Protein AF-A0A7X6DGA5-F1 (afdb_monomer)

Foldseek 3Di:
DKKKKWKWFAPVQWDQDVPVRDTRTDIDMWIWDWDAADPPDRQKTKTQTDDPVPDQFPHGQFQIWMWIWADDPPDDIDIDTFFTWHGDGPVVSMIMGGGPVVVVVVVVVVVVVCVVVVHDDPDDPDVPDDD

Organism: NCBI:txid2606681

Mean predicted aligned error: 7.11 Å

Solvent-accessible surface area (backbone atoms only — not comparable to full-atom values): 7503 Å² total; per-residue (Å²): 128,65,45,29,37,34,52,23,47,34,56,94,63,33,50,76,43,74,89,80,71,43,76,49,79,44,81,44,74,38,48,31,42,79,71,49,68,37,97,86,42,86,60,30,31,34,30,44,40,53,65,93,80,68,55,88,58,47,53,44,35,51,73,18,55,28,36,34,40,37,82,42,89,99,49,77,64,47,76,43,80,50,22,33,26,64,51,53,38,52,93,75,28,34,37,34,25,41,36,34,67,63,53,51,52,54,50,52,56,49,51,57,52,40,51,74,71,72,45,87,71,92,74,80,82,71,86,78,68,93,128

Sequence (131 aa):
MATFFLFGYPLEINEVDFDEMRILNSQALLPGRYRGISNIQATVHELEVQNPLDFETFSGFSGSPVFSLEERFCSEPAMRFCGIAIAGTPASGRVFFLEAEVVADLLRVSIQRLEKFGLETIVSWDSAGEL

Structure (mmCIF, N/CA/C/O backbone):
data_AF-A0A7X6DGA5-F1
#
_entry.id   AF-A0A7X6DGA5-F1
#
loop_
_atom_site.group_PDB
_atom_site.id
_atom_site.type_symbol
_atom_site.label_atom_id
_atom_site.label_alt_id
_atom_site.label_comp_id
_atom_site.label_asym_id
_atom_site.label_entity_id
_atom_site.label_seq_id
_atom_site.pdbx_PDB_ins_code
_atom_site.Cartn_x
_atom_site.Cartn_y
_atom_site.Cartn_z
_atom_site.occupancy
_atom_site.B_iso_or_equiv
_atom_site.auth_seq_id
_atom_site.auth_comp_id
_atom_site.auth_asym_id
_atom_site.auth_atom_id
_atom_site.pdbx_PDB_model_num
ATOM 1 N N . MET A 1 1 ? -6.175 -11.626 -15.609 1.00 62.94 1 MET A N 1
ATOM 2 C CA . MET A 1 1 ? -6.290 -10.229 -15.120 1.00 62.94 1 MET A CA 1
ATOM 3 C C . MET A 1 1 ? -5.468 -10.154 -13.846 1.00 62.94 1 MET A C 1
ATOM 5 O O . MET A 1 1 ? -5.584 -11.079 -13.060 1.00 62.94 1 MET A O 1
ATOM 9 N N . ALA A 1 2 ? -4.599 -9.155 -13.674 1.00 80.56 2 ALA A N 1
ATOM 10 C CA . ALA A 1 2 ? -3.736 -9.099 -12.492 1.00 80.56 2 ALA A CA 1
ATOM 11 C C . ALA A 1 2 ? -4.535 -8.690 -11.243 1.00 80.56 2 ALA A C 1
ATOM 13 O O . ALA A 1 2 ? -5.320 -7.737 -11.294 1.00 80.56 2 ALA A O 1
ATOM 14 N N . THR A 1 3 ? -4.321 -9.400 -10.138 1.00 92.19 3 THR A N 1
ATOM 15 C CA . THR A 1 3 ? -4.914 -9.083 -8.831 1.00 92.19 3 THR A CA 1
ATOM 16 C C . THR A 1 3 ? -3.964 -8.175 -8.070 1.00 92.19 3 THR A C 1
ATOM 18 O O . THR A 1 3 ? -2.776 -8.473 -7.995 1.00 92.19 3 THR A O 1
ATOM 21 N N . PHE A 1 4 ? -4.464 -7.080 -7.502 1.00 97.19 4 PHE A N 1
ATOM 22 C CA 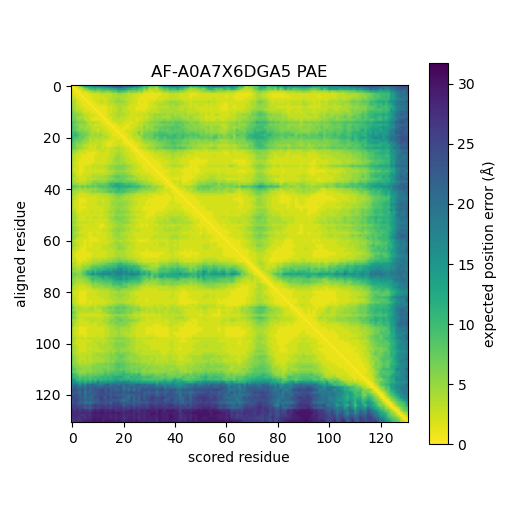. PHE A 1 4 ? -3.658 -6.177 -6.682 1.00 97.19 4 PHE A CA 1
ATOM 23 C C . PHE A 1 4 ? -3.950 -6.417 -5.208 1.00 97.19 4 PHE A C 1
ATOM 25 O O . PHE A 1 4 ? -5.061 -6.800 -4.846 1.00 97.19 4 PHE A O 1
ATOM 32 N N . PHE A 1 5 ? -2.961 -6.210 -4.353 1.00 97.06 5 PHE A N 1
ATOM 33 C CA . PHE A 1 5 ? -3.134 -6.323 -2.910 1.00 97.06 5 PHE A CA 1
ATOM 34 C C . PHE A 1 5 ? -2.048 -5.548 -2.171 1.00 97.06 5 PHE A C 1
ATOM 36 O O . PHE A 1 5 ? -0.989 -5.241 -2.722 1.00 97.06 5 PHE A O 1
ATOM 43 N N . LEU A 1 6 ? -2.319 -5.242 -0.909 1.00 97.31 6 LEU A N 1
ATOM 44 C CA . LEU A 1 6 ? -1.345 -4.680 0.015 1.00 97.31 6 LEU A CA 1
ATOM 45 C C . LEU A 1 6 ? -1.433 -5.375 1.371 1.00 97.31 6 LEU A C 1
ATOM 47 O O . LEU A 1 6 ? -2.515 -5.797 1.789 1.00 97.31 6 LEU A O 1
ATOM 51 N N . PHE A 1 7 ? -0.292 -5.460 2.051 1.00 94.62 7 PHE A N 1
ATOM 52 C CA . PHE A 1 7 ? -0.203 -5.948 3.424 1.00 94.62 7 PHE A CA 1
ATOM 53 C C . PHE A 1 7 ? 0.026 -4.790 4.382 1.00 94.62 7 PHE A C 1
ATOM 55 O O . PHE A 1 7 ? 0.985 -4.042 4.204 1.00 94.62 7 PHE A O 1
ATOM 62 N N . GLY A 1 8 ? -0.792 -4.663 5.417 1.00 94.44 8 GLY A N 1
ATOM 63 C CA . GLY A 1 8 ? -0.615 -3.657 6.465 1.00 94.44 8 GLY A CA 1
ATOM 64 C C . GLY A 1 8 ? -0.646 -4.254 7.858 1.00 94.44 8 GLY A C 1
ATOM 65 O O . GLY A 1 8 ? -0.886 -5.449 8.032 1.00 94.44 8 GLY A O 1
ATOM 66 N N . TYR A 1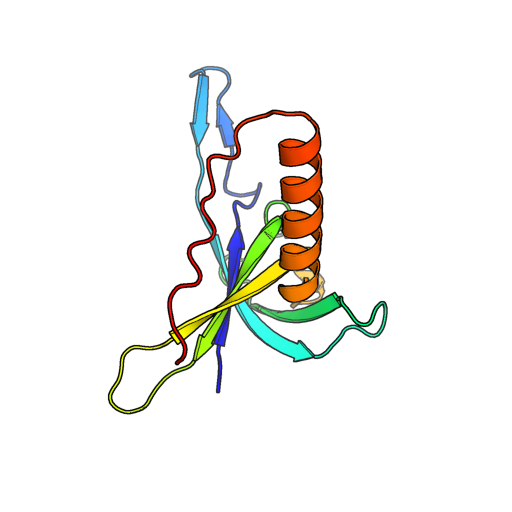 9 ? -0.422 -3.389 8.840 1.00 95.00 9 TYR A N 1
ATOM 67 C CA . TYR A 1 9 ? -0.523 -3.695 10.265 1.00 95.00 9 TYR A CA 1
ATOM 68 C C . TYR A 1 9 ? -1.556 -2.737 10.869 1.00 95.00 9 TYR A C 1
ATOM 70 O O . TYR A 1 9 ? -1.186 -1.683 11.391 1.00 95.00 9 TYR A O 1
ATOM 78 N N . PRO A 1 10 ? -2.861 -3.029 10.705 1.00 94.25 10 PRO A N 1
ATOM 79 C CA . PRO A 1 10 ? -3.927 -2.102 11.063 1.00 94.25 10 PRO A CA 1
ATOM 80 C C . PRO A 1 10 ? -3.960 -1.853 12.565 1.00 94.25 10 PRO A C 1
ATOM 82 O O . PRO A 1 10 ? -3.935 -2.807 13.341 1.00 94.25 10 PRO A O 1
ATOM 85 N N . LEU A 1 11 ? -4.098 -0.598 12.985 1.00 92.56 11 LEU A N 1
ATOM 86 C CA . LEU A 1 11 ? -4.116 -0.259 14.416 1.00 92.56 11 LEU A CA 1
ATOM 87 C C . LEU A 1 11 ? -5.234 -0.973 15.194 1.00 92.56 11 LEU A C 1
ATOM 89 O O . LEU A 1 11 ? -5.086 -1.227 16.378 1.00 92.56 11 LEU A O 1
ATOM 93 N N . GLU A 1 12 ? -6.333 -1.333 14.533 1.00 93.31 12 GLU A N 1
ATOM 94 C CA . GLU A 1 12 ? -7.478 -2.017 15.152 1.00 93.31 12 GLU A CA 1
ATOM 95 C C . GLU A 1 12 ? -7.170 -3.449 15.621 1.00 93.31 12 GLU A C 1
ATOM 97 O O . GLU A 1 12 ? -7.883 -3.978 16.468 1.00 93.31 12 GLU A O 1
ATOM 102 N N . ILE A 1 13 ? -6.119 -4.083 15.086 1.00 93.06 13 ILE A N 1
ATOM 103 C CA . ILE A 1 13 ? -5.724 -5.466 15.423 1.00 93.06 13 ILE A CA 1
ATOM 104 C C . ILE A 1 13 ? -4.253 -5.578 15.853 1.00 93.06 13 ILE A C 1
ATOM 106 O O . ILE A 1 13 ? -3.693 -6.676 15.883 1.00 93.06 13 ILE A O 1
ATOM 110 N N . ASN A 1 14 ? -3.608 -4.442 16.125 1.00 92.81 14 ASN A N 1
ATOM 111 C CA . ASN A 1 14 ? -2.223 -4.361 16.579 1.00 92.81 14 ASN A CA 1
ATOM 112 C C . ASN A 1 14 ? -2.176 -3.495 17.842 1.00 92.81 14 ASN A C 1
ATOM 114 O O . ASN A 1 14 ? -2.710 -2.388 17.853 1.00 92.81 14 ASN A O 1
ATOM 118 N N . GLU A 1 15 ? -1.513 -3.973 18.892 1.00 93.38 15 GLU A N 1
ATOM 119 C CA . GLU A 1 15 ? -1.435 -3.269 20.173 1.00 93.38 15 GLU A CA 1
ATOM 120 C C . GLU A 1 15 ? -0.034 -3.331 20.789 1.00 93.38 15 GLU A C 1
ATOM 122 O O . GLU A 1 15 ? 0.766 -4.233 20.524 1.00 93.38 15 GLU A O 1
ATOM 127 N N . VAL A 1 16 ? 0.262 -2.341 21.631 1.00 92.56 16 VAL A N 1
ATOM 128 C CA . VAL A 1 16 ? 1.468 -2.318 22.460 1.00 92.56 16 VAL A CA 1
ATOM 129 C C . VAL A 1 16 ? 1.032 -2.497 23.904 1.00 92.56 16 VAL A C 1
ATOM 131 O O . VAL A 1 16 ? 0.361 -1.637 24.473 1.00 92.56 16 VAL A O 1
ATOM 134 N N . ASP A 1 17 ? 1.428 -3.621 24.481 1.00 92.00 17 ASP A N 1
ATOM 135 C CA . ASP A 1 17 ? 1.189 -3.961 25.874 1.00 92.00 17 ASP A CA 1
ATOM 136 C C . ASP A 1 17 ? 2.389 -3.465 26.689 1.00 92.00 17 ASP A C 1
ATOM 138 O O . ASP A 1 17 ? 3.484 -4.037 26.666 1.00 92.00 17 ASP A O 1
ATOM 142 N N . PHE A 1 18 ? 2.194 -2.325 27.351 1.00 92.75 18 PHE A N 1
ATOM 143 C CA . PHE A 1 18 ? 3.237 -1.677 28.142 1.00 92.75 18 PHE A CA 1
ATOM 144 C C . PHE A 1 18 ? 3.498 -2.386 29.471 1.00 92.75 18 PHE A C 1
ATOM 146 O O . PHE A 1 18 ? 4.611 -2.282 29.988 1.00 92.75 18 PHE A O 1
ATOM 153 N N . ASP A 1 19 ? 2.514 -3.117 29.997 1.00 94.81 19 ASP A N 1
ATOM 154 C CA . ASP A 1 19 ? 2.635 -3.827 31.269 1.00 94.81 19 ASP A CA 1
ATOM 155 C C . ASP A 1 19 ? 3.524 -5.066 31.103 1.00 94.81 19 ASP A C 1
ATOM 157 O O . ASP A 1 19 ? 4.432 -5.302 31.904 1.00 94.81 19 ASP A O 1
ATOM 161 N N . GLU A 1 20 ? 3.331 -5.818 30.016 1.00 94.81 20 GLU A N 1
ATOM 162 C CA . GLU A 1 20 ? 4.171 -6.971 29.664 1.00 94.81 20 GLU A CA 1
ATOM 163 C C . GLU A 1 20 ? 5.392 -6.599 28.798 1.00 94.81 20 GLU A C 1
ATOM 165 O O . GLU A 1 20 ? 6.187 -7.470 28.439 1.00 94.81 20 GLU A O 1
ATOM 170 N N . MET A 1 21 ? 5.567 -5.312 28.469 1.00 93.50 21 MET A N 1
ATOM 171 C CA . MET A 1 21 ? 6.617 -4.795 27.575 1.00 93.50 21 MET A CA 1
ATOM 172 C C . MET A 1 21 ? 6.705 -5.559 26.243 1.00 93.50 21 MET A C 1
ATOM 174 O O . MET A 1 21 ? 7.795 -5.915 25.778 1.00 93.50 21 MET A O 1
ATOM 178 N N . ARG A 1 22 ? 5.558 -5.812 25.607 1.00 94.44 22 ARG A N 1
ATOM 179 C CA . ARG A 1 22 ? 5.474 -6.567 24.349 1.00 94.44 22 ARG A CA 1
ATOM 180 C C . ARG A 1 22 ? 4.659 -5.833 23.291 1.00 94.44 22 ARG A C 1
ATOM 182 O O . ARG A 1 22 ? 3.797 -5.010 23.579 1.00 94.44 22 ARG A O 1
ATOM 189 N N . ILE A 1 23 ? 4.936 -6.176 22.039 1.00 92.75 23 ILE A N 1
ATOM 190 C CA . ILE A 1 23 ? 4.201 -5.688 20.875 1.00 92.75 23 ILE A CA 1
ATOM 191 C C . ILE A 1 23 ? 3.449 -6.876 20.285 1.00 92.75 23 ILE A C 1
ATOM 193 O O . ILE A 1 23 ? 4.064 -7.890 19.941 1.00 92.75 23 ILE A O 1
ATOM 197 N N . LEU A 1 24 ? 2.131 -6.749 20.171 1.00 93.31 24 LEU A N 1
ATOM 198 C CA . LEU A 1 24 ? 1.264 -7.749 19.566 1.00 93.31 24 LEU A CA 1
ATOM 199 C C . LEU A 1 24 ? 0.838 -7.253 18.194 1.00 93.31 24 LEU A C 1
ATOM 201 O O . LEU A 1 24 ? -0.007 -6.369 18.080 1.00 93.31 24 LEU A O 1
ATOM 205 N N . ASN A 1 25 ? 1.441 -7.838 17.159 1.00 92.62 25 ASN A N 1
ATOM 206 C CA . ASN A 1 25 ? 1.187 -7.436 15.788 1.00 92.62 25 ASN A CA 1
ATOM 207 C C . ASN A 1 25 ? 0.547 -8.547 14.956 1.00 92.62 25 ASN A C 1
ATOM 209 O O . ASN A 1 25 ? 1.030 -9.679 14.934 1.00 92.62 25 ASN A O 1
ATOM 213 N N . SER A 1 26 ? -0.486 -8.177 14.204 1.00 94.12 26 SER A N 1
ATOM 214 C CA . SER A 1 26 ? -1.148 -9.009 13.204 1.00 94.12 26 SER A CA 1
ATOM 215 C C . SER A 1 26 ? -1.137 -8.304 11.851 1.00 94.12 26 SER A C 1
ATOM 217 O O . SER A 1 26 ? -1.545 -7.146 11.726 1.00 94.12 26 SER A O 1
ATOM 219 N N . GLN A 1 27 ? -0.678 -9.015 10.823 1.00 94.62 27 GLN A N 1
ATOM 220 C CA . GLN A 1 27 ? -0.708 -8.529 9.449 1.00 94.62 27 GLN A CA 1
ATOM 221 C C . GLN A 1 27 ? -2.096 -8.758 8.840 1.00 94.62 27 GLN A C 1
ATOM 223 O O . GLN A 1 27 ? -2.663 -9.843 8.962 1.00 94.62 27 GLN A O 1
ATOM 228 N N . ALA A 1 28 ? -2.614 -7.757 8.133 1.00 95.44 28 ALA A N 1
ATOM 229 C CA . ALA A 1 28 ? -3.835 -7.863 7.344 1.00 95.44 28 ALA A CA 1
ATOM 230 C C . ALA A 1 28 ? -3.550 -7.645 5.857 1.00 95.44 28 ALA A C 1
ATOM 232 O O . ALA A 1 28 ? -2.640 -6.900 5.487 1.00 95.44 28 ALA A O 1
ATOM 233 N N . LEU A 1 29 ? -4.365 -8.268 5.006 1.00 95.81 29 LEU A N 1
ATOM 234 C CA . LEU A 1 29 ? -4.312 -8.124 3.555 1.00 95.81 29 LEU A CA 1
ATOM 235 C C . LEU A 1 29 ? -5.574 -7.418 3.055 1.00 95.81 29 LEU A C 1
ATOM 237 O O . LEU A 1 29 ? -6.687 -7.851 3.350 1.00 95.81 29 LEU A O 1
ATOM 241 N N . LEU A 1 30 ? -5.387 -6.371 2.252 1.00 96.62 30 LEU A N 1
ATOM 242 C CA . LEU A 1 30 ? -6.460 -5.751 1.477 1.00 96.62 30 LEU A CA 1
ATOM 243 C C . LEU A 1 30 ? -6.294 -6.146 0.007 1.00 96.62 30 LEU A C 1
ATOM 245 O O . LEU A 1 30 ? -5.377 -5.647 -0.654 1.00 96.62 30 LEU A O 1
ATOM 249 N N . PRO A 1 31 ? -7.137 -7.045 -0.526 1.00 96.62 31 PRO A N 1
ATOM 250 C CA . PRO A 1 31 ? -7.158 -7.332 -1.948 1.00 96.62 31 PRO A CA 1
ATOM 251 C C . PRO A 1 31 ? -7.908 -6.221 -2.684 1.00 96.62 31 PRO A C 1
ATOM 253 O O . PRO A 1 31 ? -8.835 -5.604 -2.155 1.00 96.62 31 PRO A O 1
ATOM 256 N N . GLY A 1 32 ? -7.534 -5.971 -3.931 1.00 95.56 32 GLY A N 1
ATOM 257 C CA . GLY A 1 32 ? -8.121 -4.898 -4.708 1.00 95.56 32 GLY A CA 1
ATOM 258 C C . GLY A 1 32 ? -7.919 -5.017 -6.209 1.00 95.56 32 GLY A C 1
ATOM 259 O O . GLY A 1 32 ? -7.252 -5.908 -6.742 1.00 95.56 32 GLY A O 1
ATOM 260 N N . ARG A 1 33 ? -8.535 -4.066 -6.901 1.00 96.00 33 ARG A N 1
ATOM 261 C CA . ARG A 1 33 ? -8.475 -3.893 -8.344 1.00 96.00 33 ARG A CA 1
ATOM 262 C C . ARG A 1 33 ? -7.851 -2.545 -8.660 1.00 96.00 33 ARG A C 1
ATOM 264 O O . ARG A 1 33 ? -8.265 -1.514 -8.135 1.00 96.00 33 ARG A O 1
ATOM 271 N N . TYR A 1 34 ? -6.898 -2.555 -9.579 1.00 96.81 34 TYR A N 1
ATOM 272 C CA . TYR A 1 34 ? -6.289 -1.335 -10.079 1.00 96.81 34 TYR A CA 1
ATOM 273 C C . TYR A 1 34 ? -7.281 -0.476 -10.869 1.00 96.81 34 TYR A C 1
ATOM 275 O O . TYR A 1 34 ? -7.998 -0.972 -11.742 1.00 96.81 34 TYR A O 1
ATOM 283 N N . ARG A 1 35 ? -7.331 0.817 -10.535 1.00 95.81 35 ARG A N 1
ATOM 284 C CA . ARG A 1 35 ? -8.256 1.804 -11.112 1.00 95.81 35 ARG A CA 1
ATOM 285 C C . ARG A 1 35 ? -7.594 2.745 -12.112 1.00 95.81 35 ARG A C 1
ATOM 287 O O . ARG A 1 35 ? -8.314 3.375 -12.882 1.00 95.81 35 ARG A O 1
ATOM 294 N N . GLY A 1 36 ? -6.267 2.822 -12.117 1.00 96.38 36 GLY A N 1
ATOM 295 C CA . GLY A 1 36 ? -5.517 3.750 -12.955 1.00 96.38 36 GLY A CA 1
ATOM 296 C C . GLY A 1 36 ? -4.728 4.771 -12.143 1.00 96.38 36 GLY A C 1
ATOM 297 O O . GLY A 1 36 ? -4.592 4.663 -10.924 1.00 96.38 36 GLY A O 1
ATOM 298 N N . ILE A 1 37 ? -4.210 5.761 -12.859 1.00 96.88 37 ILE A N 1
ATOM 299 C CA . ILE A 1 37 ? -3.531 6.925 -12.291 1.00 96.88 37 ILE A CA 1
ATOM 300 C C . ILE A 1 37 ? -4.580 7.822 -11.626 1.00 96.88 37 ILE A C 1
ATOM 302 O O . ILE A 1 37 ? -5.689 7.985 -12.142 1.00 96.88 37 ILE A O 1
ATOM 306 N N . SER A 1 38 ? -4.235 8.392 -10.478 1.00 94.44 38 SER A N 1
ATOM 307 C CA . SER A 1 38 ? -5.078 9.342 -9.769 1.00 94.44 38 SER A CA 1
ATOM 308 C C . SER A 1 38 ? -5.168 10.668 -10.517 1.00 94.44 38 SER A C 1
ATOM 310 O O . SER A 1 38 ? -4.199 11.152 -11.096 1.00 94.44 38 SER A O 1
ATOM 312 N N . ASN A 1 39 ? -6.317 11.333 -10.414 1.00 91.38 39 ASN A N 1
ATOM 313 C CA . ASN A 1 39 ? -6.509 12.674 -10.973 1.00 91.38 39 ASN A CA 1
ATOM 314 C C . ASN A 1 39 ? -5.701 13.769 -10.244 1.00 91.38 39 ASN A C 1
ATOM 316 O O . ASN A 1 39 ? -5.720 14.920 -10.673 1.00 91.38 39 A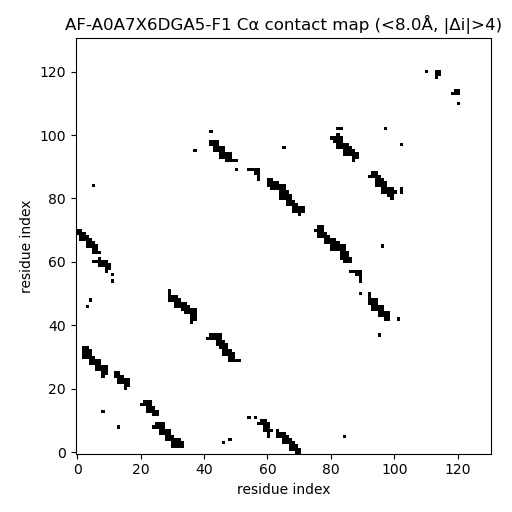SN A O 1
ATOM 320 N N . ILE A 1 40 ? -5.043 13.440 -9.126 1.00 86.44 40 ILE A N 1
ATOM 321 C CA . ILE A 1 40 ? -4.306 14.402 -8.294 1.00 86.44 40 ILE A CA 1
ATOM 322 C C . ILE A 1 40 ? -2.874 14.593 -8.806 1.00 86.44 40 ILE A C 1
ATOM 324 O O . ILE A 1 40 ? -2.410 15.722 -8.945 1.00 86.44 40 ILE A O 1
ATOM 328 N N . GLN A 1 41 ? -2.165 13.494 -9.070 1.00 92.94 41 GLN A N 1
ATOM 329 C CA . GLN A 1 41 ? -0.756 13.508 -9.454 1.00 92.94 41 GLN A CA 1
ATOM 330 C C . GLN A 1 41 ? -0.434 12.275 -10.299 1.00 92.94 41 GLN A C 1
ATOM 332 O O . GLN A 1 41 ? -0.867 11.174 -9.972 1.00 92.94 41 GLN A O 1
ATOM 337 N N . ALA A 1 42 ? 0.369 12.459 -11.351 1.00 94.50 42 ALA A N 1
ATOM 338 C CA . ALA A 1 42 ? 0.673 11.415 -12.334 1.00 94.50 42 ALA A CA 1
ATOM 339 C C . ALA A 1 42 ? 1.370 10.174 -11.749 1.00 94.50 42 ALA A C 1
ATOM 341 O O . ALA A 1 42 ? 1.218 9.088 -12.286 1.00 94.50 42 ALA A O 1
ATOM 342 N N . THR A 1 43 ? 2.095 10.343 -10.643 1.00 96.38 43 THR A N 1
ATOM 343 C CA . THR A 1 43 ? 2.854 9.279 -9.970 1.00 96.38 43 THR A CA 1
ATOM 344 C C . THR A 1 43 ? 2.060 8.579 -8.866 1.00 96.38 43 THR A C 1
ATOM 346 O O . THR A 1 43 ? 2.584 7.728 -8.144 1.00 96.38 43 THR A O 1
ATOM 349 N N . VAL A 1 44 ? 0.813 9.007 -8.648 1.00 97.56 44 VAL A N 1
ATOM 350 C CA . VAL A 1 44 ? -0.081 8.463 -7.629 1.00 97.56 44 VAL A CA 1
ATOM 351 C C . VAL A 1 44 ? -1.156 7.661 -8.329 1.00 97.56 44 VAL A C 1
ATOM 353 O O . VAL A 1 44 ? -1.780 8.123 -9.278 1.00 97.56 44 VAL A O 1
ATOM 356 N N . HIS A 1 45 ? -1.397 6.462 -7.833 1.00 97.75 45 HIS A N 1
ATOM 357 C CA . HIS A 1 45 ? -2.272 5.475 -8.437 1.00 97.75 45 HIS A CA 1
ATOM 358 C C . HIS A 1 45 ? -3.399 5.087 -7.487 1.00 97.75 45 HIS A C 1
ATOM 360 O O . HIS A 1 45 ? -3.256 5.186 -6.269 1.00 97.75 45 HIS A O 1
ATOM 366 N N . GLU A 1 46 ? -4.513 4.623 -8.047 1.00 97.56 46 GLU A N 1
ATOM 367 C CA . GLU A 1 46 ? -5.710 4.243 -7.297 1.00 97.56 46 GLU A CA 1
ATOM 368 C C . GLU A 1 46 ? -5.938 2.724 -7.321 1.00 97.56 46 GLU A C 1
ATOM 370 O O . GLU A 1 46 ? -5.929 2.079 -8.377 1.00 97.56 46 GLU A O 1
ATOM 375 N N . LEU A 1 47 ? -6.210 2.159 -6.144 1.00 97.31 47 LEU A N 1
ATOM 376 C CA . LEU A 1 47 ? -6.784 0.832 -5.951 1.00 97.31 47 LEU A CA 1
ATOM 377 C C . LEU A 1 47 ? -8.194 0.958 -5.388 1.00 97.31 47 LEU A C 1
ATOM 379 O O . LEU A 1 47 ? -8.434 1.690 -4.431 1.00 97.31 47 LEU A O 1
ATOM 383 N N . GLU A 1 48 ? -9.108 0.186 -5.954 1.00 97.31 48 GLU A N 1
ATOM 384 C CA . GLU A 1 48 ? -10.387 -0.137 -5.333 1.00 97.31 48 GLU A CA 1
ATOM 385 C C . GLU A 1 48 ? -10.194 -1.414 -4.514 1.00 97.31 48 GLU A C 1
ATOM 387 O O . GLU A 1 48 ? -9.882 -2.460 -5.082 1.00 97.31 48 GLU A O 1
ATOM 392 N N . VAL A 1 49 ? -10.315 -1.325 -3.193 1.00 96.94 49 VAL A N 1
ATOM 393 C CA . VAL A 1 49 ? -9.994 -2.411 -2.260 1.00 96.94 49 VAL A CA 1
ATOM 394 C C . VAL A 1 49 ? -11.246 -2.976 -1.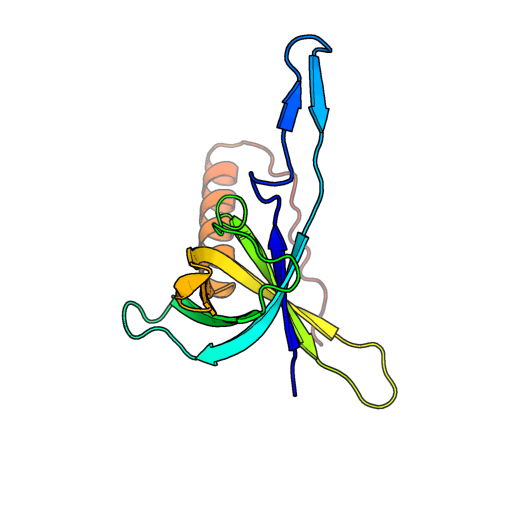605 1.00 96.94 49 VAL A C 1
ATOM 396 O O . VAL A 1 49 ? -12.236 -2.277 -1.395 1.00 96.94 49 VAL A O 1
ATOM 399 N N . GLN A 1 50 ? -11.183 -4.255 -1.258 1.00 96.44 50 GLN A N 1
ATOM 400 C CA . GLN A 1 50 ? -12.169 -4.905 -0.405 1.00 96.44 50 GLN A CA 1
ATOM 401 C C . GLN A 1 50 ? -11.740 -4.770 1.056 1.00 96.44 50 GLN A C 1
ATOM 403 O O . GLN A 1 50 ? -10.546 -4.788 1.352 1.00 96.44 50 GLN A O 1
ATOM 408 N N . ASN A 1 51 ? -12.711 -4.687 1.964 1.00 95.19 51 ASN A N 1
ATOM 409 C CA . ASN A 1 51 ? -12.484 -4.641 3.407 1.00 95.19 51 ASN A CA 1
ATOM 410 C C . ASN A 1 51 ? -13.091 -5.885 4.084 1.00 95.19 51 ASN A C 1
ATOM 412 O O . ASN A 1 51 ? -14.130 -5.780 4.724 1.00 95.19 51 ASN A O 1
ATOM 416 N N . PRO A 1 52 ? -12.506 -7.082 3.895 1.00 93.06 52 PRO A N 1
ATOM 417 C CA . PRO A 1 52 ? -13.118 -8.336 4.345 1.00 93.06 52 PRO A CA 1
ATOM 418 C C . PRO A 1 52 ? -13.151 -8.506 5.870 1.00 93.06 52 PRO A C 1
ATOM 420 O O . PRO A 1 52 ? -13.843 -9.391 6.359 1.00 93.06 52 PRO A O 1
ATOM 423 N N . LEU A 1 53 ? -12.371 -7.707 6.603 1.00 93.38 53 LEU A N 1
ATOM 424 C CA . LEU A 1 53 ? -12.307 -7.713 8.066 1.00 93.38 53 LEU A CA 1
ATOM 425 C C . LEU A 1 53 ? -13.081 -6.541 8.687 1.00 93.38 53 LEU A C 1
ATOM 427 O O . LEU A 1 53 ? -12.960 -6.316 9.884 1.00 93.38 53 LEU A O 1
ATOM 431 N N . ASP A 1 54 ? -13.849 -5.803 7.876 1.00 94.94 54 ASP A N 1
ATOM 432 C CA . ASP A 1 54 ? -14.707 -4.696 8.307 1.00 94.94 54 ASP A CA 1
ATOM 433 C C . ASP A 1 54 ? -13.988 -3.627 9.151 1.00 94.94 54 ASP A C 1
ATOM 435 O O . ASP A 1 54 ? -14.569 -3.054 10.069 1.00 94.94 54 ASP A O 1
ATOM 439 N N . PHE A 1 55 ? -12.731 -3.311 8.811 1.00 95.12 55 PHE A N 1
ATOM 440 C CA . PHE A 1 55 ? -11.979 -2.256 9.490 1.00 95.12 55 PHE A CA 1
ATOM 441 C C . PHE A 1 55 ? -12.707 -0.906 9.431 1.00 95.12 55 PHE A C 1
ATOM 443 O O . PHE A 1 55 ? 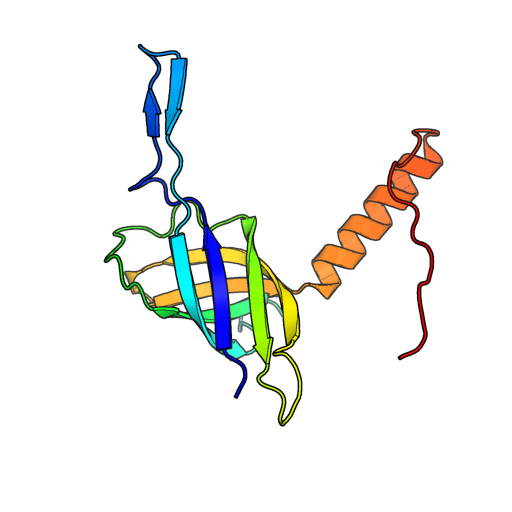-13.154 -0.483 8.356 1.00 95.12 55 PHE A O 1
ATOM 450 N N . GLU A 1 56 ? -12.770 -0.203 10.559 1.00 95.69 56 GLU A N 1
ATOM 451 C CA . GLU A 1 56 ? -13.383 1.130 10.653 1.00 95.69 56 GLU A CA 1
ATOM 452 C C . GLU A 1 56 ? -12.491 2.202 10.015 1.00 95.69 56 GLU A C 1
ATOM 454 O O . GLU A 1 56 ? -12.965 3.202 9.459 1.00 95.69 56 GLU A O 1
ATOM 459 N N . THR A 1 57 ? -11.179 1.971 10.043 1.00 94.88 57 THR A N 1
ATOM 460 C CA . THR A 1 57 ? -10.146 2.834 9.482 1.00 94.88 57 THR A CA 1
ATOM 461 C C . THR A 1 57 ? -9.110 2.017 8.707 1.00 94.88 57 THR A C 1
ATOM 463 O O . THR A 1 57 ? -8.882 0.842 8.958 1.00 94.88 57 THR A O 1
ATOM 466 N N . PHE A 1 58 ? -8.407 2.654 7.769 1.00 95.88 58 PHE A N 1
ATOM 467 C CA . PHE A 1 58 ? -7.210 2.065 7.147 1.00 95.88 58 PHE A CA 1
ATOM 468 C C . PHE A 1 58 ? -5.912 2.567 7.799 1.00 95.88 58 PHE A C 1
ATOM 470 O O . PHE A 1 58 ? -4.845 2.584 7.178 1.00 95.88 58 PHE A O 1
ATOM 477 N N . SER A 1 59 ? -5.981 2.979 9.067 1.00 94.44 59 SER A N 1
ATOM 478 C CA . SER A 1 59 ? -4.799 3.371 9.835 1.00 94.44 59 SER A CA 1
ATOM 479 C C . SER A 1 59 ? -3.886 2.159 10.028 1.00 94.44 59 SER A C 1
ATOM 481 O O . SER A 1 59 ? -4.335 1.122 10.502 1.00 94.44 59 SER A O 1
ATOM 483 N N . GLY A 1 60 ? -2.607 2.280 9.659 1.00 93.56 60 GLY A N 1
ATOM 484 C CA . GLY A 1 60 ? -1.647 1.163 9.673 1.00 93.56 60 GLY A CA 1
ATOM 485 C C . GLY A 1 60 ? -1.426 0.471 8.318 1.00 93.56 60 GLY A C 1
ATOM 486 O O . GLY A 1 60 ? -0.585 -0.420 8.217 1.00 93.56 60 GLY A O 1
ATOM 487 N N . PHE A 1 61 ? -2.126 0.906 7.261 1.00 95.62 61 PHE A N 1
ATOM 488 C CA . PHE A 1 61 ? -1.833 0.516 5.870 1.00 95.62 61 PHE A CA 1
ATOM 489 C C . PHE A 1 61 ? -0.968 1.534 5.107 1.00 95.62 61 PHE A C 1
ATOM 491 O O . PHE A 1 61 ? -0.515 1.255 4.001 1.00 95.62 61 PHE A O 1
ATOM 498 N N . SER A 1 62 ? -0.742 2.734 5.647 1.00 95.81 62 SER A N 1
ATOM 499 C CA . SER A 1 62 ? 0.192 3.690 5.037 1.00 95.81 62 SER A CA 1
ATOM 500 C C . SER A 1 62 ? 1.630 3.182 5.189 1.00 95.81 62 SER A C 1
ATOM 502 O O . SER A 1 62 ? 1.996 2.669 6.244 1.00 95.81 62 SER A O 1
ATOM 504 N N . GLY A 1 63 ? 2.441 3.295 4.137 1.00 95.56 63 GLY A N 1
ATOM 505 C CA . GLY A 1 63 ? 3.791 2.724 4.075 1.00 95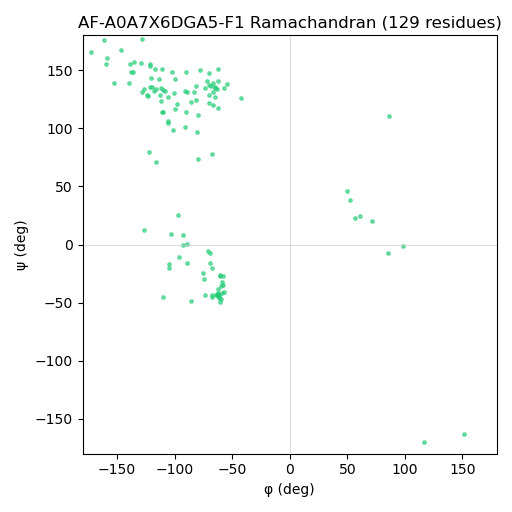.56 63 GLY A CA 1
ATOM 506 C C . GLY A 1 63 ? 3.835 1.257 3.633 1.00 95.56 63 GLY A C 1
ATOM 507 O O . GLY A 1 63 ? 4.915 0.730 3.370 1.00 95.56 63 GLY A O 1
ATOM 508 N N . SER A 1 64 ? 2.682 0.602 3.499 1.00 96.50 64 SER A N 1
ATOM 509 C CA . SER A 1 64 ? 2.590 -0.784 3.048 1.00 96.50 64 SER A CA 1
ATOM 510 C C . SER A 1 64 ? 3.019 -0.958 1.591 1.00 96.50 64 SER A C 1
ATOM 512 O O . SER A 1 64 ? 2.616 -0.160 0.739 1.00 96.50 64 SER A O 1
ATOM 514 N N . PRO A 1 65 ? 3.762 -2.027 1.256 1.00 96.81 65 PRO A N 1
ATOM 515 C CA . PRO A 1 65 ? 4.040 -2.351 -0.132 1.00 96.81 65 PRO A CA 1
ATOM 516 C C . PRO A 1 65 ? 2.755 -2.794 -0.841 1.00 96.81 65 PRO A C 1
ATOM 518 O O . PRO A 1 65 ? 1.962 -3.579 -0.313 1.00 96.81 65 PRO A O 1
ATOM 521 N N . VAL A 1 66 ? 2.576 -2.293 -2.057 1.00 97.81 66 VAL A N 1
ATOM 522 C CA . VAL A 1 66 ? 1.517 -2.701 -2.975 1.00 97.81 66 VAL A CA 1
ATOM 523 C C . VAL A 1 66 ? 2.107 -3.667 -3.986 1.00 97.81 66 VAL A C 1
ATOM 525 O O . VAL A 1 66 ? 3.126 -3.375 -4.617 1.00 97.81 66 VAL A O 1
ATOM 528 N N . PHE A 1 67 ? 1.437 -4.796 -4.174 1.00 97.69 67 PHE A N 1
ATOM 529 C CA . PHE A 1 67 ? 1.832 -5.819 -5.126 1.00 97.69 67 PHE A CA 1
ATOM 530 C C . PHE A 1 67 ? 0.732 -6.080 -6.148 1.00 97.69 67 PHE A C 1
ATOM 532 O O . PHE A 1 67 ? -0.459 -5.912 -5.876 1.00 97.69 67 PHE A O 1
ATOM 539 N N . SER A 1 68 ? 1.150 -6.546 -7.320 1.00 96.62 68 SER A N 1
ATOM 540 C CA . SER A 1 68 ? 0.279 -7.231 -8.268 1.00 96.62 68 SER A CA 1
ATOM 541 C C . SER A 1 68 ? 0.704 -8.687 -8.397 1.00 96.62 68 SER A C 1
ATOM 543 O O . SER A 1 68 ? 1.896 -8.992 -8.377 1.00 96.62 68 SER A O 1
ATOM 545 N N . LEU A 1 69 ? -0.274 -9.576 -8.534 1.00 94.44 69 LEU A N 1
ATOM 546 C CA . LEU A 1 69 ? -0.087 -10.977 -8.879 1.00 94.44 69 LEU A CA 1
ATOM 547 C C . LEU A 1 69 ? -0.620 -11.196 -10.290 1.00 94.44 69 LEU A C 1
ATOM 549 O O . LEU A 1 69 ? -1.821 -11.061 -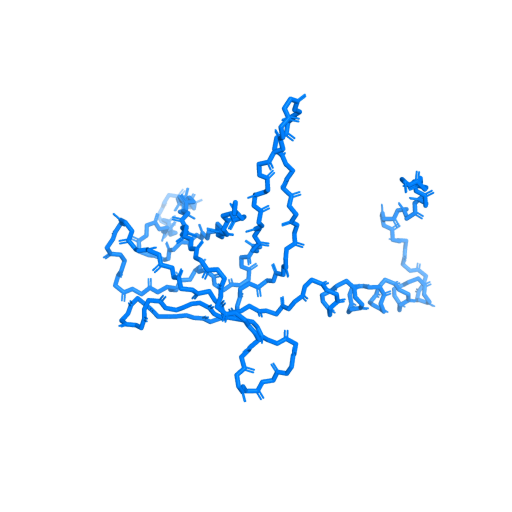10.544 1.00 94.44 69 LEU A O 1
ATOM 553 N N . GLU A 1 70 ? 0.281 -11.515 -11.210 1.00 90.81 70 GLU A N 1
ATOM 554 C CA . GLU A 1 70 ? -0.064 -11.900 -12.571 1.00 90.81 70 GLU A CA 1
ATOM 555 C C . GLU A 1 70 ? -0.022 -13.424 -12.690 1.00 90.81 70 GLU A C 1
ATOM 557 O O . GLU A 1 70 ? 1.028 -14.051 -12.534 1.00 90.81 70 GLU A O 1
ATOM 562 N N . GLU A 1 71 ? -1.178 -14.019 -12.972 1.00 86.56 71 GLU A N 1
ATOM 563 C CA . GLU A 1 71 ? -1.266 -15.432 -13.326 1.00 86.56 71 GLU A CA 1
ATOM 564 C C . GLU A 1 71 ? -0.546 -15.680 -14.652 1.00 86.56 71 GLU A C 1
ATOM 566 O O . GLU A 1 71 ? -0.740 -14.948 -15.627 1.00 86.56 71 GLU A O 1
ATOM 571 N N . ARG A 1 72 ? 0.264 -16.738 -14.705 1.00 86.38 72 ARG A N 1
ATOM 572 C CA . ARG A 1 72 ? 0.955 -17.158 -15.921 1.00 86.38 72 ARG A CA 1
ATOM 573 C C . ARG A 1 72 ? 0.523 -18.568 -16.299 1.00 86.38 72 ARG A C 1
ATOM 575 O O . ARG A 1 72 ? 0.438 -19.456 -15.457 1.00 86.38 72 ARG A O 1
ATOM 582 N N . PHE A 1 73 ? 0.243 -18.787 -17.581 1.00 81.19 73 PHE A N 1
ATOM 583 C CA . PHE A 1 73 ? -0.121 -20.115 -18.066 1.00 81.19 73 PHE A CA 1
ATOM 584 C C . PHE A 1 73 ? 1.108 -21.036 -18.016 1.00 81.19 73 PHE A C 1
ATOM 586 O O . PHE A 1 73 ? 2.177 -20.666 -18.500 1.00 81.19 73 PHE A O 1
ATOM 593 N N . CYS A 1 74 ? 0.965 -22.217 -17.407 1.00 83.62 74 CYS A N 1
ATOM 594 C CA . CYS A 1 74 ? 2.031 -23.220 -17.253 1.00 83.62 74 CYS A CA 1
ATOM 595 C C . CYS A 1 74 ? 3.312 -22.736 -16.539 1.00 83.62 74 CYS A C 1
ATOM 597 O O . CYS A 1 74 ? 4.373 -23.328 -16.727 1.00 83.62 74 CYS A O 1
ATOM 599 N N . SER A 1 75 ? 3.239 -21.685 -15.721 1.00 86.12 75 SER A N 1
ATOM 600 C CA . SER A 1 75 ? 4.361 -21.231 -14.890 1.00 86.12 75 SER A CA 1
ATOM 601 C C . SER A 1 75 ? 3.868 -20.649 -13.569 1.00 86.12 75 SER A C 1
ATOM 603 O O . SER A 1 75 ? 2.671 -20.431 -13.381 1.00 86.12 75 SER A O 1
ATOM 605 N N . GLU A 1 76 ? 4.791 -20.442 -12.632 1.00 87.12 76 GLU A N 1
ATOM 606 C CA . GLU A 1 76 ? 4.462 -19.835 -11.348 1.00 87.12 76 GLU A CA 1
ATOM 607 C C . GLU A 1 76 ? 3.929 -18.402 -11.539 1.00 87.12 76 GLU A C 1
ATOM 609 O O . GLU A 1 76 ? 4.439 -17.659 -12.390 1.00 87.12 76 GLU A O 1
ATOM 614 N N . PRO A 1 77 ? 2.903 -17.996 -10.766 1.00 87.06 77 PRO A N 1
ATOM 615 C CA . PRO A 1 77 ? 2.429 -16.621 -10.752 1.00 87.06 77 PRO A CA 1
ATOM 616 C C . PRO A 1 77 ? 3.566 -15.648 -10.441 1.00 87.06 77 PRO A C 1
ATOM 618 O O . PRO A 1 77 ? 4.374 -15.881 -9.542 1.00 87.06 77 PRO A O 1
ATOM 621 N N . ALA A 1 78 ? 3.610 -14.529 -11.158 1.00 90.38 78 ALA A N 1
ATOM 622 C CA . ALA A 1 78 ? 4.615 -13.506 -10.916 1.00 90.38 78 ALA A CA 1
ATOM 623 C C . ALA A 1 78 ? 4.049 -12.396 -10.042 1.00 90.38 78 ALA A C 1
ATOM 625 O O . ALA A 1 78 ? 3.087 -11.720 -10.413 1.00 90.38 78 ALA A O 1
ATOM 626 N N . MET A 1 79 ? 4.689 -12.190 -8.896 1.00 92.88 79 MET A N 1
ATOM 627 C CA . MET A 1 79 ? 4.427 -11.049 -8.036 1.00 92.88 79 MET A CA 1
ATOM 628 C C . MET A 1 79 ? 5.322 -9.879 -8.450 1.00 92.88 79 MET A C 1
ATOM 630 O O . MET A 1 79 ? 6.532 -10.045 -8.601 1.00 92.88 79 MET A O 1
ATOM 634 N N . ARG A 1 80 ? 4.743 -8.689 -8.622 1.00 94.62 80 ARG A N 1
ATOM 635 C CA . ARG A 1 80 ? 5.493 -7.455 -8.899 1.00 94.62 80 ARG A CA 1
ATOM 636 C C . ARG A 1 80 ? 5.215 -6.410 -7.834 1.00 94.62 80 ARG A C 1
ATOM 638 O O . ARG A 1 80 ? 4.058 -6.186 -7.486 1.00 94.62 80 ARG A O 1
ATOM 645 N N . PHE A 1 81 ? 6.270 -5.753 -7.361 1.00 96.12 81 PHE A N 1
ATOM 646 C CA . PHE A 1 81 ? 6.159 -4.557 -6.534 1.00 96.12 81 PHE A CA 1
ATOM 647 C C . PHE A 1 81 ? 5.656 -3.392 -7.390 1.00 96.12 81 PHE A C 1
ATOM 649 O O . PHE A 1 81 ? 6.262 -3.056 -8.405 1.00 96.12 81 PHE A O 1
ATOM 656 N N . CYS A 1 82 ? 4.529 -2.807 -6.997 1.00 97.31 82 CYS A N 1
ATOM 657 C CA . CYS A 1 82 ? 3.865 -1.739 -7.740 1.00 97.31 82 CYS A CA 1
ATOM 658 C C . CYS A 1 82 ? 4.062 -0.366 -7.102 1.00 97.31 82 CYS A C 1
ATOM 660 O O . CYS A 1 82 ? 3.901 0.640 -7.789 1.00 97.31 82 CYS A O 1
ATOM 662 N N . GLY A 1 83 ? 4.411 -0.310 -5.816 1.00 97.44 83 GLY A N 1
ATOM 663 C CA . GLY A 1 83 ? 4.589 0.948 -5.110 1.00 97.44 83 GLY A CA 1
ATOM 664 C C . GLY A 1 83 ? 4.296 0.852 -3.620 1.00 97.44 83 GLY A C 1
ATOM 665 O O . GLY A 1 83 ? 4.239 -0.238 -3.055 1.00 97.44 83 GLY A O 1
ATOM 666 N N . ILE A 1 84 ? 4.095 2.004 -2.984 1.00 97.69 84 ILE A N 1
ATOM 667 C CA . ILE A 1 84 ? 3.852 2.111 -1.539 1.00 97.69 84 ILE A CA 1
ATOM 668 C C . ILE A 1 84 ? 2.531 2.832 -1.291 1.00 97.69 84 ILE A C 1
ATOM 670 O O . ILE A 1 84 ? 2.307 3.925 -1.812 1.00 97.69 84 ILE A O 1
ATOM 674 N N . ALA A 1 85 ? 1.658 2.233 -0.484 1.00 97.75 85 ALA A N 1
ATOM 675 C CA . ALA A 1 85 ? 0.392 2.828 -0.083 1.00 97.75 85 ALA A CA 1
ATOM 676 C C . ALA A 1 85 ? 0.625 4.107 0.733 1.00 97.75 85 ALA A C 1
ATOM 678 O O . ALA A 1 85 ? 1.442 4.129 1.650 1.00 97.75 85 ALA A O 1
ATOM 679 N N . ILE A 1 86 ? -0.105 5.173 0.410 1.00 95.69 86 ILE A N 1
ATOM 680 C CA . ILE A 1 86 ? 0.050 6.482 1.062 1.00 95.69 86 ILE A CA 1
ATOM 681 C C . ILE A 1 86 ? -1.147 6.820 1.949 1.00 95.69 86 ILE A C 1
ATOM 683 O O . ILE A 1 86 ? -0.968 7.245 3.090 1.00 95.69 86 ILE A O 1
ATOM 687 N N . ALA A 1 87 ? -2.364 6.601 1.456 1.00 94.00 87 ALA A N 1
ATOM 688 C CA . ALA A 1 87 ? -3.598 6.946 2.149 1.00 94.00 87 ALA A CA 1
ATOM 689 C C . ALA A 1 87 ? -4.767 6.134 1.591 1.00 94.00 87 ALA A C 1
ATOM 691 O O . ALA A 1 87 ? -4.755 5.720 0.434 1.00 94.00 87 ALA A O 1
ATOM 692 N N . GLY A 1 88 ? -5.806 5.948 2.391 1.00 93.81 88 GLY A N 1
ATOM 693 C CA . GLY A 1 88 ? -7.034 5.295 1.962 1.00 93.81 88 GLY A CA 1
ATOM 694 C C . GLY A 1 88 ? -8.099 5.385 3.039 1.00 93.81 88 GLY A C 1
ATOM 695 O O . GLY A 1 88 ? -7.797 5.720 4.185 1.00 93.81 88 GLY A O 1
ATOM 696 N N . THR A 1 89 ? -9.344 5.095 2.674 1.00 94.81 89 THR A N 1
ATOM 697 C CA . THR A 1 89 ? -10.445 5.030 3.642 1.00 94.81 89 THR A CA 1
ATOM 698 C C . THR A 1 89 ? -11.371 3.854 3.333 1.00 94.81 89 THR A C 1
ATOM 700 O O . THR A 1 89 ? -11.724 3.665 2.163 1.00 94.81 89 THR A O 1
ATOM 703 N N . PRO A 1 90 ? -11.840 3.113 4.357 1.00 95.19 90 PRO A N 1
ATOM 704 C CA . PRO A 1 90 ? -12.846 2.070 4.164 1.00 95.19 90 PRO A CA 1
ATOM 705 C C . PRO A 1 90 ? -14.119 2.607 3.509 1.00 95.19 90 PRO A C 1
ATOM 707 O O . PRO A 1 90 ? -14.638 2.002 2.577 1.00 95.19 90 PRO A O 1
ATOM 710 N N . ALA A 1 91 ? -14.569 3.798 3.924 1.00 94.81 91 ALA A N 1
ATOM 711 C CA . ALA A 1 91 ? -15.792 4.428 3.424 1.00 94.81 91 ALA A CA 1
ATOM 712 C C . ALA A 1 91 ? -15.791 4.673 1.904 1.00 94.81 91 ALA A C 1
ATOM 714 O O . ALA A 1 91 ? -16.843 4.622 1.273 1.00 94.81 91 ALA A O 1
ATOM 715 N N . SER A 1 92 ? -14.625 4.948 1.308 1.00 94.25 92 SER A N 1
ATOM 716 C CA . SER A 1 92 ? -14.506 5.102 -0.147 1.00 94.25 92 SER A CA 1
ATOM 717 C C . SER A 1 92 ? -14.207 3.787 -0.868 1.00 94.25 92 SER A C 1
ATOM 719 O O . SER A 1 92 ? -14.340 3.730 -2.091 1.00 94.25 92 SER A O 1
ATOM 721 N N . GLY A 1 93 ? -13.769 2.756 -0.136 1.00 96.06 93 GLY A N 1
ATOM 722 C CA . GLY A 1 93 ? -13.212 1.533 -0.707 1.00 96.06 93 GLY A CA 1
ATOM 723 C C . GLY A 1 93 ? -11.957 1.796 -1.540 1.00 96.06 93 GLY A C 1
ATOM 724 O O . GLY A 1 93 ? -11.674 1.039 -2.466 1.00 96.06 93 GLY A O 1
ATOM 725 N N . ARG A 1 94 ? -11.228 2.893 -1.280 1.00 96.62 94 ARG A N 1
ATOM 726 C CA . ARG A 1 94 ? -10.053 3.285 -2.069 1.00 96.62 94 ARG A CA 1
ATOM 727 C C . ARG A 1 94 ? -8.790 3.370 -1.238 1.00 96.62 94 ARG A C 1
ATOM 729 O O . ARG A 1 94 ? -8.797 3.867 -0.110 1.00 96.62 94 ARG A O 1
ATOM 736 N N . VAL A 1 95 ? -7.697 2.956 -1.867 1.00 97.50 95 VAL A N 1
ATOM 737 C CA . VAL A 1 95 ? -6.324 3.182 -1.415 1.00 97.50 95 VAL A CA 1
ATOM 738 C C . VAL A 1 95 ? -5.548 3.836 -2.550 1.00 97.50 95 VAL A C 1
ATOM 740 O O . VAL A 1 95 ? -5.618 3.407 -3.699 1.00 97.50 95 VAL A O 1
ATOM 743 N N . PHE A 1 96 ? -4.800 4.876 -2.213 1.00 97.50 96 PHE A N 1
ATOM 744 C CA . PHE A 1 96 ? -3.862 5.547 -3.094 1.00 97.50 96 PHE A CA 1
ATOM 745 C C . PHE A 1 96 ? -2.452 5.050 -2.792 1.00 97.50 96 PHE A C 1
ATOM 747 O O . PHE A 1 96 ? -2.103 4.844 -1.624 1.00 97.50 96 PHE A O 1
ATOM 754 N N . PHE A 1 97 ? -1.630 4.889 -3.823 1.00 97.69 97 PHE A N 1
ATOM 755 C CA . PHE A 1 97 ? -0.233 4.490 -3.672 1.00 97.69 97 PHE A CA 1
ATOM 756 C C . PHE A 1 97 ? 0.690 5.279 -4.600 1.00 97.69 97 PHE A C 1
ATOM 758 O O . PHE A 1 97 ? 0.285 5.689 -5.686 1.00 97.69 97 PHE A O 1
ATOM 765 N N . LEU A 1 98 ? 1.923 5.505 -4.152 1.00 97.69 98 LEU A N 1
ATOM 766 C CA . LEU A 1 98 ? 3.000 6.083 -4.952 1.00 97.69 98 LEU A CA 1
ATOM 767 C C . LEU A 1 98 ? 3.651 4.977 -5.782 1.00 97.69 98 LEU A C 1
ATOM 769 O O . LEU A 1 98 ? 3.984 3.935 -5.218 1.00 97.69 98 LEU A O 1
ATOM 773 N N . GLU A 1 99 ? 3.838 5.193 -7.082 1.00 97.31 99 GLU A N 1
ATOM 774 C CA . GLU A 1 99 ? 4.385 4.175 -7.985 1.00 97.31 99 GLU A CA 1
ATOM 775 C C . GLU A 1 99 ? 5.814 3.728 -7.639 1.00 97.31 99 GLU A C 1
ATOM 777 O O . GLU A 1 99 ? 6.629 4.488 -7.106 1.00 97.31 99 GLU A O 1
ATOM 782 N N . ALA A 1 100 ? 6.125 2.475 -7.975 1.00 97.06 100 ALA A N 1
ATOM 783 C CA . ALA A 1 100 ? 7.413 1.853 -7.688 1.00 97.06 100 ALA A CA 1
ATOM 784 C C . ALA A 1 100 ? 8.604 2.585 -8.321 1.00 97.06 100 ALA A C 1
ATOM 786 O O . ALA A 1 100 ? 9.659 2.638 -7.693 1.00 97.06 100 ALA A O 1
ATOM 787 N N . GLU A 1 101 ? 8.451 3.154 -9.521 1.00 95.94 101 GLU A N 1
ATOM 788 C CA . GLU A 1 101 ? 9.535 3.868 -10.212 1.00 95.94 101 GLU A CA 1
ATOM 789 C C . GLU A 1 101 ? 10.009 5.074 -9.398 1.00 95.94 101 GLU A C 1
ATOM 791 O O . GLU A 1 101 ? 11.201 5.208 -9.123 1.00 95.94 101 GLU A O 1
ATOM 796 N N . VAL A 1 102 ? 9.073 5.877 -8.881 1.00 95.25 102 VAL A N 1
ATOM 797 C CA . VAL A 1 102 ? 9.406 7.015 -8.014 1.00 95.25 102 VAL A CA 1
ATOM 798 C C . VAL A 1 102 ? 10.084 6.558 -6.726 1.00 95.25 102 VAL A C 1
ATOM 800 O O . VAL A 1 102 ? 11.059 7.169 -6.288 1.00 95.25 102 VAL A O 1
ATOM 803 N N . VAL A 1 103 ? 9.597 5.478 -6.110 1.00 95.00 103 VAL A N 1
ATOM 804 C CA . VAL A 1 103 ? 10.219 4.920 -4.900 1.00 95.00 103 VAL A CA 1
ATOM 805 C C . VAL A 1 103 ? 11.653 4.463 -5.191 1.00 95.00 103 VAL A C 1
ATOM 807 O O . VAL A 1 103 ? 12.566 4.781 -4.426 1.00 95.00 103 VAL A O 1
ATOM 810 N N . ALA A 1 104 ? 11.869 3.757 -6.301 1.00 94.12 104 ALA A N 1
ATOM 811 C CA . ALA A 1 104 ? 13.181 3.269 -6.710 1.00 94.12 104 ALA A CA 1
ATOM 812 C C . ALA A 1 104 ? 14.155 4.420 -6.992 1.00 94.12 104 ALA A C 1
ATOM 814 O O . ALA A 1 104 ? 15.292 4.390 -6.514 1.00 94.12 104 ALA A O 1
ATOM 815 N N . ASP A 1 105 ? 13.708 5.462 -7.692 1.00 94.38 105 ASP A N 1
ATOM 816 C CA . ASP A 1 105 ? 14.525 6.640 -7.987 1.00 94.38 105 ASP A CA 1
ATOM 817 C C . ASP A 1 105 ? 14.929 7.394 -6.714 1.00 94.38 105 ASP A C 1
ATOM 819 O O . ASP A 1 105 ? 16.098 7.762 -6.547 1.00 94.38 105 ASP A O 1
ATOM 823 N N . LEU A 1 106 ? 14.001 7.566 -5.765 1.00 91.94 106 LEU A N 1
ATOM 824 C CA . LEU A 1 106 ? 14.293 8.186 -4.467 1.00 91.94 106 LEU A CA 1
ATOM 825 C C . LEU A 1 106 ? 15.331 7.390 -3.668 1.00 91.94 106 LEU A C 1
ATOM 827 O O . LEU A 1 106 ? 16.258 7.976 -3.094 1.00 91.94 106 LEU A O 1
ATOM 831 N N . LEU A 1 107 ? 15.204 6.061 -3.639 1.00 91.38 107 LEU A N 1
ATOM 832 C CA . LEU A 1 107 ? 16.182 5.190 -2.986 1.00 91.38 107 LEU A CA 1
ATOM 833 C C . LEU A 1 107 ? 17.548 5.270 -3.674 1.00 91.38 107 LEU A C 1
ATOM 835 O O . LEU A 1 107 ? 18.563 5.413 -2.992 1.00 91.38 107 LEU A O 1
ATOM 839 N N . ARG A 1 108 ? 17.584 5.268 -5.010 1.00 91.38 108 ARG A N 1
ATOM 840 C CA . ARG A 1 108 ? 18.822 5.365 -5.796 1.00 91.38 108 ARG A CA 1
ATOM 841 C C . ARG A 1 108 ? 19.586 6.654 -5.504 1.00 91.38 108 ARG A C 1
ATOM 843 O O . ARG A 1 108 ? 20.782 6.607 -5.221 1.00 91.38 108 ARG A O 1
ATOM 850 N N . VAL A 1 109 ? 18.895 7.795 -5.495 1.00 91.69 109 VAL A N 1
ATOM 851 C CA . VAL A 1 109 ? 19.489 9.096 -5.137 1.00 91.69 109 VAL A CA 1
ATOM 852 C C . VAL A 1 109 ? 19.984 9.099 -3.688 1.00 91.69 109 VAL A C 1
ATOM 854 O O . VAL A 1 109 ? 21.030 9.678 -3.389 1.00 91.69 109 VAL A O 1
ATOM 857 N N . SER A 1 110 ? 19.250 8.458 -2.778 1.00 88.75 110 SER A N 1
ATOM 858 C CA . SER A 1 110 ? 19.622 8.397 -1.359 1.00 88.75 110 SER A CA 1
ATOM 859 C C . SER A 1 110 ? 20.888 7.567 -1.139 1.00 88.75 110 SER A C 1
ATOM 861 O O . SER A 1 110 ? 21.791 8.012 -0.433 1.00 88.75 110 SER A O 1
ATOM 863 N N . ILE A 1 111 ? 20.998 6.418 -1.807 1.00 87.75 111 ILE A N 1
ATOM 864 C CA 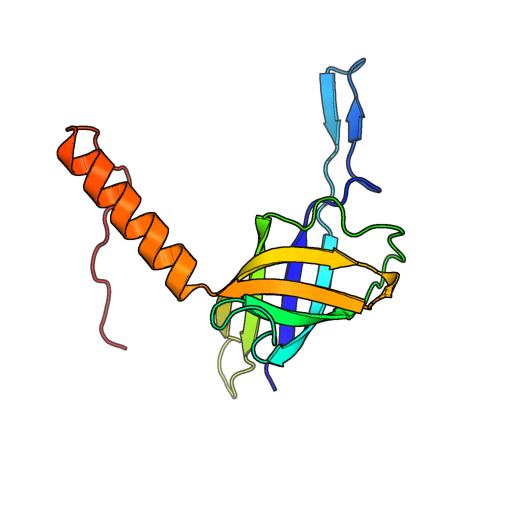. ILE A 1 111 ? 22.185 5.550 -1.797 1.00 87.75 111 ILE A CA 1
ATOM 865 C C . ILE A 1 111 ? 23.408 6.299 -2.340 1.00 87.75 111 ILE A C 1
ATOM 867 O O . ILE A 1 111 ? 24.420 6.389 -1.649 1.00 87.75 111 ILE A O 1
ATOM 871 N N . GLN A 1 112 ? 23.284 6.949 -3.502 1.00 86.44 112 GLN A N 1
ATOM 872 C CA . GLN A 1 112 ? 24.371 7.744 -4.095 1.00 86.44 112 GLN A CA 1
ATOM 873 C C . GLN A 1 112 ? 24.864 8.866 -3.165 1.00 86.44 112 GLN A C 1
ATOM 875 O O . GLN A 1 112 ? 26.050 9.203 -3.144 1.00 86.44 112 GLN A O 1
ATOM 880 N N . ARG A 1 113 ? 23.960 9.472 -2.381 1.00 84.25 113 ARG A N 1
ATOM 881 C CA . ARG A 1 113 ? 24.343 10.469 -1.371 1.00 84.25 113 ARG A CA 1
ATOM 882 C C . ARG A 1 113 ? 25.147 9.838 -0.241 1.00 84.25 113 ARG A C 1
ATOM 884 O O . ARG A 1 113 ? 26.152 10.424 0.144 1.00 84.25 113 ARG A O 1
ATOM 891 N N . LEU A 1 114 ? 24.729 8.685 0.277 1.00 82.69 114 LEU A N 1
ATOM 892 C CA . LEU A 1 114 ? 25.432 7.993 1.364 1.00 82.69 114 LEU A CA 1
ATOM 893 C C . LEU A 1 114 ? 26.849 7.577 0.949 1.00 82.69 114 LEU A C 1
ATOM 895 O O . LEU A 1 114 ? 27.800 7.851 1.682 1.00 82.69 114 LEU A O 1
ATOM 899 N N . GLU A 1 115 ? 26.997 7.039 -0.262 1.00 82.75 115 GLU A N 1
ATOM 900 C CA . GLU A 1 115 ? 28.297 6.677 -0.844 1.00 82.75 115 GLU A CA 1
ATOM 901 C C . GLU A 1 115 ? 29.228 7.891 -0.952 1.00 82.75 115 GLU A C 1
ATOM 903 O O . GLU A 1 115 ? 30.404 7.823 -0.590 1.00 82.75 115 GLU A O 1
ATOM 908 N N . LYS A 1 116 ? 28.694 9.051 -1.362 1.00 77.12 116 LYS A N 1
ATOM 909 C CA . LYS A 1 116 ? 29.457 10.308 -1.422 1.00 77.12 116 LYS A CA 1
ATOM 910 C C . LYS A 1 116 ? 29.993 10.755 -0.053 1.00 77.12 116 LYS A C 1
ATOM 912 O O . LYS A 1 116 ? 31.005 11.453 -0.007 1.00 77.12 116 LYS A O 1
ATOM 917 N N . PHE A 1 117 ? 29.337 10.380 1.045 1.00 76.81 117 PHE A N 1
ATOM 918 C CA . PHE A 1 117 ? 29.773 10.695 2.410 1.00 76.81 117 PHE A CA 1
ATOM 919 C C . PHE A 1 117 ? 30.639 9.597 3.049 1.00 76.81 117 PHE A C 1
ATOM 921 O O . PHE A 1 117 ? 30.964 9.705 4.230 1.00 76.81 117 PHE A O 1
ATOM 928 N N . GLY A 1 118 ? 31.052 8.576 2.288 1.00 62.66 118 GLY A N 1
ATOM 929 C CA . GLY A 1 118 ? 31.951 7.524 2.774 1.00 62.66 118 GLY A CA 1
ATOM 930 C C . GLY A 1 118 ? 31.305 6.565 3.777 1.00 62.66 118 GLY A C 1
ATOM 931 O O . GLY A 1 118 ? 32.017 5.913 4.536 1.00 62.66 118 GLY A O 1
ATOM 932 N N . LEU A 1 119 ? 29.972 6.493 3.805 1.00 63.91 119 LEU A N 1
ATOM 933 C CA . LEU A 1 119 ? 29.248 5.464 4.544 1.00 63.91 119 LEU A CA 1
ATOM 934 C C . LEU A 1 119 ? 29.124 4.235 3.643 1.00 63.91 119 LEU A C 1
ATOM 936 O O . LEU A 1 119 ? 28.589 4.338 2.540 1.00 63.91 119 LEU A O 1
ATOM 940 N N . GLU A 1 120 ? 29.624 3.086 4.100 1.00 60.28 120 GLU A N 1
ATOM 941 C CA . GLU A 1 120 ? 29.478 1.824 3.373 1.00 60.28 120 GLU A CA 1
ATOM 942 C C . GLU A 1 120 ? 27.991 1.466 3.243 1.00 60.28 120 GLU A C 1
ATOM 944 O O . GLU A 1 120 ? 27.277 1.265 4.229 1.00 60.28 120 GLU A O 1
ATOM 949 N N . THR A 1 121 ? 27.507 1.404 2.006 1.00 58.94 121 THR A N 1
ATOM 950 C CA . THR A 1 121 ? 26.179 0.903 1.667 1.00 58.94 121 THR A CA 1
ATOM 951 C C . THR A 1 121 ? 26.218 -0.625 1.627 1.00 58.94 121 THR A C 1
ATOM 953 O O . THR A 1 121 ? 26.988 -1.225 0.889 1.00 58.94 121 THR A O 1
ATOM 956 N N . ILE A 1 122 ? 25.352 -1.279 2.412 1.00 62.50 122 ILE A N 1
ATOM 957 C CA . ILE A 1 122 ? 25.234 -2.755 2.478 1.00 62.50 122 ILE A CA 1
ATOM 958 C C . ILE A 1 122 ? 24.606 -3.337 1.187 1.00 62.50 122 ILE A C 1
ATOM 960 O O . ILE A 1 122 ? 24.530 -4.549 1.005 1.00 62.50 122 ILE A O 1
ATOM 964 N N . VAL 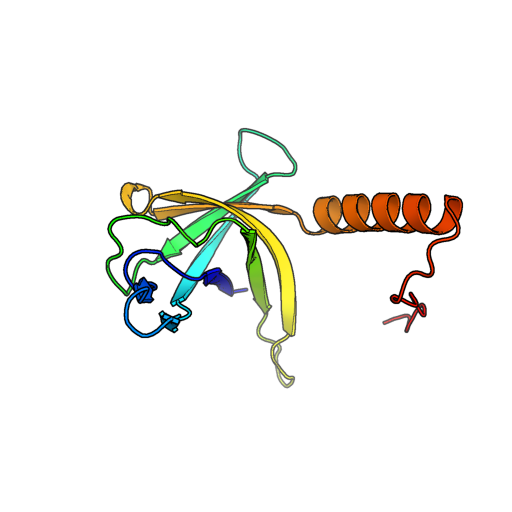A 1 123 ? 24.149 -2.486 0.265 1.00 56.84 123 VAL A N 1
ATOM 965 C CA . VAL A 1 123 ? 23.413 -2.892 -0.937 1.00 56.84 123 VAL A CA 1
ATOM 966 C C . VAL A 1 123 ? 24.342 -2.874 -2.151 1.00 56.84 123 VAL A C 1
ATOM 968 O O . VAL A 1 123 ? 24.554 -1.822 -2.751 1.00 56.84 123 VAL A O 1
ATOM 971 N N . SER A 1 124 ? 24.870 -4.038 -2.540 1.00 54.66 124 SER A N 1
ATOM 972 C CA . SER A 1 124 ? 25.498 -4.215 -3.852 1.00 54.66 124 SER A CA 1
ATOM 973 C C . SER A 1 124 ? 24.411 -4.407 -4.912 1.00 54.66 124 SER A C 1
ATOM 975 O O . SER A 1 124 ? 23.708 -5.416 -4.939 1.00 54.66 124 SER A O 1
ATOM 977 N N . TRP A 1 125 ? 24.251 -3.423 -5.797 1.00 52.62 125 TRP A N 1
ATOM 978 C CA . TRP A 1 125 ? 23.421 -3.567 -6.994 1.00 52.62 125 TRP A CA 1
ATOM 979 C C . TRP A 1 125 ? 24.212 -4.319 -8.060 1.00 52.62 125 TRP A C 1
ATOM 981 O O . TRP A 1 125 ? 24.681 -3.728 -9.034 1.00 52.62 125 TRP A O 1
ATOM 991 N N . ASP A 1 126 ? 24.377 -5.627 -7.879 1.00 53.94 126 ASP A N 1
ATOM 992 C CA . ASP A 1 126 ? 24.822 -6.449 -8.994 1.00 53.94 126 ASP A CA 1
ATOM 993 C C . ASP A 1 126 ? 23.708 -6.443 -10.039 1.00 53.94 126 ASP A C 1
ATOM 995 O O . ASP A 1 126 ? 22.557 -6.793 -9.773 1.00 53.94 126 ASP A O 1
ATOM 999 N N . SER A 1 127 ? 24.054 -5.957 -11.229 1.00 50.62 127 SER A N 1
ATOM 1000 C CA . SER A 1 127 ? 23.184 -5.917 -12.401 1.00 50.62 127 SER A CA 1
ATOM 1001 C C . SER A 1 127 ? 22.932 -7.351 -12.864 1.00 50.62 127 SER A C 1
ATOM 1003 O O . SER A 1 127 ? 23.573 -7.845 -13.789 1.00 50.62 127 SER A O 1
ATOM 1005 N N . ALA A 1 128 ? 22.051 -8.061 -12.167 1.00 43.81 128 ALA A N 1
ATOM 1006 C CA . ALA A 1 128 ? 21.680 -9.418 -12.510 1.00 43.81 128 ALA A CA 1
ATOM 1007 C C . ALA A 1 128 ? 20.650 -9.394 -13.645 1.00 43.81 128 ALA A C 1
ATOM 1009 O O . ALA A 1 128 ? 19.455 -9.256 -13.408 1.00 43.81 128 ALA A O 1
ATOM 1010 N N . GLY A 1 129 ? 21.162 -9.569 -14.863 1.00 41.19 129 GLY A N 1
ATOM 1011 C CA . GLY A 1 129 ? 20.493 -10.330 -15.915 1.00 41.19 129 GLY A CA 1
ATOM 1012 C C . GLY A 1 129 ? 19.486 -9.571 -16.769 1.00 41.19 129 GLY A C 1
ATOM 1013 O O . GLY A 1 129 ? 18.374 -9.276 -16.345 1.00 41.19 129 GLY A O 1
ATOM 1014 N N . GLU A 1 130 ? 19.869 -9.368 -18.029 1.00 39.44 130 GLU A N 1
ATOM 1015 C CA . GLU A 1 130 ? 18.939 -9.384 -19.156 1.00 39.44 130 GLU A CA 1
ATOM 1016 C C . GLU A 1 130 ? 17.951 -10.558 -18.988 1.00 39.44 130 GLU A C 1
ATOM 1018 O O . GLU A 1 130 ? 18.371 -11.701 -18.785 1.00 39.44 130 GLU A O 1
ATOM 1023 N N . LEU A 1 131 ? 16.651 -10.259 -19.043 1.00 37.78 131 LEU A N 1
ATOM 1024 C CA . LEU A 1 131 ? 15.583 -11.230 -19.292 1.00 37.78 131 LEU A CA 1
ATOM 1025 C C . LEU A 1 131 ? 15.083 -11.049 -20.723 1.00 37.78 131 LEU A C 1
ATOM 1027 O O . LEU A 1 131 ? 14.864 -9.878 -21.110 1.00 37.78 131 LEU A O 1
#

pLDDT: mean 88.89, std 13.72, range [37.78, 97.81]

Radius of gyration: 17.76 Å; Cα contacts (8 Å, |Δi|>4): 242; chains: 1; bounding box: 48×38×51 Å

Secondary structure (DSSP, 8-state):
-PEEEEEE--GGG-EEETTTTEEE---EEEEEEEEEE-SS-TTEEEEEE--TT--S--TT-TTPEEEEEE--TTSPPEEEEEEEEEEEEGGGTEEEEEEHHHHHHHHHHHHHHHHHTTPPPS---------

Nearest PDB structures (foldseek):
  6j5i-assembly1_A  TM=2.361E-01  e=1.777E+00  Sus scrofa
  3uid-assembly1_A  TM=2.207E-01  e=7.425E+00  Mycolicibacterium smegmatis MC2 155